Protein AF-A0A7S1Z3L7-F1 (afdb_monomer_lite)

pLDDT: mean 81.69, std 12.89, range [47.56, 96.12]

Secondary structure (DSSP, 8-state):
---------HHHHHHHHHHHHHHHTSSSEE-EEEEEEEETTEE-HHHHHHHHHHHHHS-GGG---EEEEEEEE-HHHHHHHHH-HHHHHHHHHHHTTT-SS----EEEEE--GGGTT-SS--PPPPHHHHHHHHHSPPEE---

Structure (mmCIF, N/CA/C/O backbone):
data_AF-A0A7S1Z3L7-F1
#
_entry.id   AF-A0A7S1Z3L7-F1
#
loop_
_atom_site.group_PDB
_atom_site.id
_atom_site.type_symbol
_atom_site.label_atom_id
_atom_site.label_alt_id
_atom_site.label_comp_id
_atom_site.label_asym_id
_atom_site.label_entity_id
_atom_site.label_seq_id
_atom_site.pdbx_PDB_ins_code
_atom_site.Cartn_x
_atom_site.Cartn_y
_atom_site.Cartn_z
_atom_site.occupancy
_atom_site.B_iso_or_equiv
_atom_site.auth_seq_id
_atom_site.auth_comp_id
_atom_site.auth_asym_id
_atom_site.auth_atom_id
_atom_site.pdbx_PDB_model_num
ATOM 1 N N . TYR A 1 1 ? -8.041 -14.161 8.766 1.00 51.50 1 TYR A N 1
ATOM 2 C CA . TYR A 1 1 ? -7.923 -13.352 7.542 1.00 51.50 1 TYR A CA 1
ATOM 3 C C . TYR A 1 1 ? -9.320 -13.195 6.973 1.00 51.50 1 TYR A C 1
ATOM 5 O O . TYR A 1 1 ? -10.052 -14.178 6.985 1.00 51.50 1 TYR A O 1
ATOM 13 N N . VAL A 1 2 ? -9.717 -11.980 6.604 1.00 59.88 2 VAL A N 1
ATOM 14 C CA . VAL A 1 2 ? -11.000 -11.707 5.941 1.00 59.88 2 VAL A CA 1
ATOM 15 C C . VAL A 1 2 ? -10.638 -11.191 4.555 1.00 59.88 2 VAL A C 1
ATOM 17 O O . VAL A 1 2 ? -10.022 -10.133 4.464 1.00 59.88 2 VAL A O 1
ATOM 20 N N . ASP A 1 3 ? -10.940 -11.974 3.522 1.00 55.88 3 ASP A N 1
ATOM 21 C CA . ASP A 1 3 ? -10.751 -11.580 2.125 1.00 55.88 3 ASP A CA 1
ATOM 22 C C . ASP A 1 3 ? -12.002 -10.843 1.634 1.00 55.88 3 ASP A C 1
ATOM 24 O O . ASP A 1 3 ? -13.124 -11.283 1.902 1.00 55.88 3 ASP A O 1
ATOM 28 N N . THR A 1 4 ? -11.827 -9.712 0.954 1.00 55.34 4 THR A N 1
ATOM 29 C CA . THR A 1 4 ? -12.940 -8.886 0.470 1.00 55.34 4 THR A CA 1
ATOM 30 C C . THR A 1 4 ? -12.893 -8.807 -1.055 1.00 55.34 4 THR A C 1
ATOM 32 O O . THR A 1 4 ? -11.862 -8.386 -1.583 1.00 55.34 4 THR A O 1
ATOM 35 N N . PRO A 1 5 ? -13.977 -9.167 -1.772 1.00 54.22 5 PRO A N 1
ATOM 36 C CA . PRO A 1 5 ? -13.993 -9.185 -3.234 1.00 54.22 5 PRO A CA 1
ATOM 37 C C . PRO A 1 5 ? -13.659 -7.819 -3.856 1.00 54.22 5 PRO A C 1
ATOM 39 O O . PRO A 1 5 ? -13.884 -6.775 -3.241 1.00 54.22 5 PRO A O 1
ATOM 42 N N . GLY A 1 6 ? -13.152 -7.842 -5.097 1.00 51.56 6 GLY A N 1
ATOM 43 C CA . GLY A 1 6 ? -12.796 -6.650 -5.877 1.00 51.56 6 GLY A CA 1
ATOM 44 C C . GLY A 1 6 ? -13.919 -5.605 -5.941 1.00 51.56 6 GLY A C 1
ATOM 45 O O . GLY A 1 6 ? -15.099 -5.937 -6.059 1.00 51.56 6 GLY A O 1
ATOM 46 N N . MET A 1 7 ? -13.539 -4.330 -5.818 1.00 61.34 7 MET A N 1
ATOM 47 C CA . MET A 1 7 ? -14.404 -3.251 -5.323 1.00 61.34 7 MET A CA 1
ATOM 48 C C . MET A 1 7 ? -14.907 -2.281 -6.410 1.00 61.34 7 MET A C 1
ATOM 50 O O . MET A 1 7 ? -14.885 -1.065 -6.212 1.00 61.34 7 MET A O 1
ATOM 54 N N . ASP A 1 8 ? -15.403 -2.803 -7.535 1.00 55.53 8 ASP A N 1
ATOM 55 C CA . ASP A 1 8 ? -15.938 -1.976 -8.635 1.00 55.53 8 ASP A CA 1
ATOM 56 C C . ASP A 1 8 ? -17.398 -1.501 -8.417 1.00 55.53 8 ASP A C 1
ATOM 58 O O . ASP A 1 8 ? -17.870 -0.616 -9.130 1.00 55.53 8 ASP A O 1
ATOM 62 N N . ASP A 1 9 ? -18.128 -2.030 -7.419 1.00 55.78 9 ASP A N 1
ATOM 63 C CA . ASP A 1 9 ? -19.546 -1.697 -7.165 1.00 55.78 9 ASP A CA 1
ATOM 64 C C . ASP A 1 9 ? -19.766 -0.960 -5.814 1.00 55.78 9 ASP A C 1
ATOM 66 O O . ASP A 1 9 ? -19.524 -1.542 -4.748 1.00 55.78 9 ASP A O 1
ATOM 70 N N . PRO A 1 10 ? -20.304 0.283 -5.808 1.00 54.44 10 PRO A N 1
ATOM 71 C CA . PRO A 1 10 ? -20.647 1.070 -4.610 1.00 54.44 10 PRO A CA 1
ATOM 72 C C . PRO A 1 10 ? -21.547 0.380 -3.569 1.00 54.44 10 PRO A C 1
ATOM 74 O O . PRO A 1 10 ? -21.606 0.817 -2.421 1.00 54.44 10 PRO A O 1
ATOM 77 N N . LYS A 1 11 ? -22.278 -0.682 -3.924 1.00 57.50 11 LYS A N 1
ATOM 78 C CA . LYS A 1 11 ? -23.074 -1.456 -2.951 1.00 57.50 11 LYS A CA 1
ATOM 79 C C . LYS A 1 11 ? -22.245 -2.490 -2.192 1.00 57.50 11 LYS A C 1
ATOM 81 O O . LYS A 1 11 ? -22.549 -2.784 -1.036 1.00 57.50 11 LYS A O 1
ATOM 86 N N . ILE A 1 12 ? -21.190 -3.013 -2.815 1.00 58.69 12 ILE A N 1
ATOM 87 C CA . ILE A 1 12 ? -20.221 -3.913 -2.173 1.00 58.69 12 ILE A CA 1
ATOM 88 C C . ILE A 1 12 ? -19.412 -3.128 -1.128 1.00 58.69 12 ILE A C 1
ATOM 90 O O . ILE A 1 12 ? -19.115 -3.651 -0.056 1.00 58.69 12 ILE A O 1
ATOM 94 N N . TRP A 1 13 ? -19.187 -1.836 -1.383 1.00 62.34 13 TRP A N 1
ATOM 95 C CA . TRP A 1 13 ? -18.498 -0.886 -0.506 1.00 62.34 13 TRP A CA 1
ATOM 96 C C . TRP A 1 13 ? -19.087 -0.753 0.897 1.00 62.34 13 TRP A C 1
ATOM 98 O O . TRP A 1 13 ? -18.379 -0.949 1.883 1.00 62.34 13 TRP A O 1
ATOM 108 N N . GLN A 1 14 ? -20.380 -0.435 1.006 1.00 62.69 14 GLN A N 1
ATOM 109 C CA . GLN A 1 14 ? -21.032 -0.267 2.311 1.00 62.69 14 GLN A CA 1
ATOM 110 C C . GLN A 1 14 ? -20.951 -1.565 3.125 1.00 62.69 14 GLN A C 1
ATOM 112 O O . GLN A 1 14 ? -20.707 -1.546 4.327 1.00 62.69 14 GLN A O 1
ATOM 117 N N . LYS A 1 15 ? -21.089 -2.706 2.441 1.00 65.25 15 LYS A N 1
ATOM 118 C CA . LYS A 1 15 ? -21.049 -4.026 3.060 1.00 65.25 15 LYS A CA 1
ATOM 119 C C . LYS A 1 15 ? -19.641 -4.404 3.527 1.00 65.25 15 LYS A C 1
ATOM 121 O O . LYS A 1 15 ? -19.504 -4.890 4.643 1.00 65.25 15 LYS A O 1
ATOM 126 N N . ALA A 1 16 ? -18.607 -4.133 2.728 1.00 62.97 16 ALA A N 1
ATOM 127 C CA . ALA A 1 16 ? -17.214 -4.339 3.122 1.00 62.97 16 ALA A CA 1
ATOM 128 C C . ALA A 1 16 ? -16.831 -3.435 4.304 1.00 62.97 16 ALA A C 1
ATOM 130 O O . ALA A 1 16 ? -16.234 -3.905 5.267 1.00 62.97 16 ALA A O 1
ATOM 131 N N . ALA A 1 17 ? -17.244 -2.166 4.286 1.00 65.12 17 ALA A N 1
ATOM 132 C CA . ALA A 1 17 ? -17.057 -1.242 5.401 1.00 65.12 17 ALA A CA 1
ATOM 133 C C . ALA A 1 17 ? -17.766 -1.716 6.681 1.00 65.12 17 ALA A C 1
ATOM 135 O O . ALA A 1 17 ? -17.179 -1.676 7.761 1.00 65.12 17 ALA A O 1
ATOM 136 N N . ASP A 1 18 ? -18.998 -2.216 6.567 1.00 69.06 18 ASP A N 1
ATOM 137 C CA . ASP A 1 18 ? -19.748 -2.770 7.695 1.00 69.06 18 ASP A CA 1
ATOM 138 C C . ASP A 1 18 ? -19.115 -4.063 8.227 1.00 69.06 18 ASP A C 1
ATOM 140 O O . ASP A 1 18 ? -19.094 -4.282 9.438 1.00 69.06 18 ASP A O 1
ATOM 144 N N . GLU A 1 19 ? -18.600 -4.929 7.354 1.00 69.94 19 GLU A N 1
ATOM 145 C CA . GLU A 1 19 ? -17.918 -6.168 7.741 1.00 69.94 19 GLU A CA 1
ATOM 146 C C . GLU A 1 19 ? -16.557 -5.895 8.385 1.00 69.94 19 GLU A C 1
ATOM 148 O O . GLU A 1 19 ? -16.275 -6.452 9.446 1.00 69.94 19 GLU A O 1
ATOM 153 N N . ILE A 1 20 ? -15.769 -4.967 7.836 1.00 69.19 20 ILE A N 1
ATOM 154 C CA . ILE A 1 20 ? -14.532 -4.472 8.452 1.00 69.19 20 ILE A CA 1
ATOM 155 C C . ILE A 1 20 ? -14.855 -3.819 9.800 1.00 69.19 20 ILE A C 1
ATOM 157 O O . ILE A 1 20 ? -14.225 -4.130 10.807 1.00 69.19 20 ILE A O 1
ATOM 161 N N . GLY A 1 21 ? -15.887 -2.976 9.865 1.00 68.56 21 GLY A N 1
ATOM 162 C CA . GLY A 1 21 ? -16.343 -2.344 11.099 1.00 68.56 21 GLY A CA 1
ATOM 163 C C . GLY A 1 21 ? -16.806 -3.353 12.151 1.00 68.56 21 GLY A C 1
ATOM 164 O O . GLY A 1 21 ? -16.526 -3.168 13.331 1.00 68.56 21 GLY A O 1
ATOM 165 N N . LYS A 1 22 ? -17.479 -4.440 11.758 1.00 70.56 22 LYS A N 1
ATOM 166 C CA . LYS A 1 22 ? -17.850 -5.544 12.662 1.00 70.56 22 LYS A CA 1
ATOM 167 C C . LYS A 1 22 ? -16.626 -6.326 13.131 1.00 70.56 22 LYS A C 1
ATOM 169 O O . LYS A 1 22 ? -16.524 -6.591 14.323 1.00 70.56 22 LYS A O 1
ATOM 174 N N . ALA A 1 23 ? -15.699 -6.646 12.230 1.00 66.69 23 ALA A N 1
ATOM 175 C CA . ALA A 1 23 ? -14.461 -7.349 12.560 1.00 66.69 23 ALA A CA 1
ATOM 176 C C . ALA A 1 23 ? -13.565 -6.529 13.505 1.00 66.69 23 ALA A C 1
ATOM 178 O O . ALA A 1 23 ? -12.942 -7.083 14.404 1.00 66.69 23 ALA A O 1
ATOM 179 N N . LEU A 1 24 ? -13.548 -5.203 13.354 1.00 66.00 24 LEU A N 1
ATOM 180 C CA . LEU A 1 24 ? -12.800 -4.293 14.228 1.00 66.00 24 LEU A CA 1
ATOM 181 C C . LEU A 1 24 ? -13.508 -3.982 15.559 1.00 66.00 24 LEU A C 1
ATOM 183 O O . LEU A 1 24 ? -12.863 -3.465 16.465 1.00 66.00 24 LEU A O 1
ATOM 187 N N . LYS A 1 25 ? -14.810 -4.281 15.683 1.00 63.78 25 LYS A N 1
ATOM 188 C CA . LYS A 1 25 ? -15.601 -4.197 16.932 1.00 63.78 25 LYS A CA 1
ATOM 189 C C . LYS A 1 25 ? -15.596 -5.495 17.746 1.00 63.78 25 LYS A C 1
ATOM 191 O O . LYS A 1 25 ? -16.191 -5.554 18.820 1.00 63.78 25 LYS A O 1
ATOM 196 N N . SER A 1 26 ? -15.039 -6.576 17.202 1.00 62.03 26 SER A N 1
ATOM 197 C CA . SER A 1 26 ? -14.765 -7.771 17.991 1.00 62.03 26 SER A CA 1
ATOM 198 C C . SER A 1 26 ? -13.411 -7.620 18.670 1.00 62.03 26 SER A C 1
ATOM 200 O O . SER A 1 26 ? -12.419 -7.313 18.015 1.00 62.03 26 SER A O 1
ATOM 202 N N . SER A 1 27 ? -13.350 -7.888 19.977 1.00 63.00 27 SER A N 1
ATOM 203 C CA . SER A 1 27 ? -12.090 -7.901 20.722 1.00 63.00 27 SER A CA 1
ATOM 204 C C . SER A 1 27 ? -11.092 -8.863 20.070 1.00 63.00 27 SER A C 1
ATOM 206 O O . SER A 1 27 ? -11.359 -10.064 19.990 1.00 63.00 27 SER A O 1
ATOM 208 N N . GLY A 1 28 ? -9.944 -8.358 19.622 1.00 69.50 28 GLY A N 1
ATOM 209 C CA . GLY A 1 28 ? -8.935 -9.159 18.936 1.00 69.50 28 GLY A CA 1
ATOM 210 C C . GLY A 1 28 ? -7.760 -8.325 18.439 1.00 69.50 28 GLY A C 1
ATOM 211 O O . GLY A 1 28 ? -7.780 -7.099 18.526 1.00 69.50 28 GLY A O 1
ATOM 212 N N . ARG A 1 29 ? -6.721 -9.009 17.950 1.00 75.94 29 ARG A N 1
ATOM 213 C CA . ARG A 1 29 ? -5.572 -8.391 17.277 1.00 75.94 29 ARG A CA 1
ATOM 214 C C . ARG A 1 29 ? -5.739 -8.557 15.775 1.00 75.94 29 ARG A C 1
ATOM 216 O O . ARG A 1 29 ? -5.738 -9.690 15.296 1.00 75.94 29 ARG A O 1
ATOM 223 N N . TYR A 1 30 ? -5.857 -7.446 15.056 1.00 81.50 30 TYR A N 1
ATOM 224 C CA . TYR A 1 30 ? -6.006 -7.443 13.601 1.00 81.50 30 TYR A CA 1
ATOM 225 C C . TYR A 1 30 ? -4.946 -6.553 12.953 1.00 81.50 30 TYR A C 1
ATOM 227 O O . TYR A 1 30 ? -4.640 -5.475 13.462 1.00 81.50 30 TYR A O 1
ATOM 235 N N . LEU A 1 31 ? -4.410 -7.007 11.819 1.00 86.62 31 LEU A N 1
ATOM 236 C CA . LEU A 1 31 ? -3.592 -6.194 10.921 1.00 86.62 31 LEU A CA 1
ATOM 237 C C . LEU A 1 31 ? -4.476 -5.722 9.770 1.00 86.62 31 LEU A C 1
ATOM 239 O O . LEU A 1 31 ? -5.094 -6.543 9.091 1.00 86.62 31 LEU A O 1
ATOM 243 N N . LEU A 1 32 ? -4.533 -4.409 9.559 1.00 87.25 32 LEU A N 1
ATOM 244 C CA . LEU A 1 32 ? -5.168 -3.825 8.386 1.00 87.25 32 LEU A CA 1
ATOM 245 C C . LEU A 1 32 ? -4.099 -3.617 7.311 1.00 87.25 32 LEU A C 1
ATOM 247 O O . LEU A 1 32 ? -3.129 -2.890 7.525 1.00 87.25 32 LEU A O 1
ATOM 251 N N . LEU A 1 33 ? -4.265 -4.277 6.169 1.00 91.56 33 LEU A N 1
ATOM 252 C CA . LEU A 1 33 ? -3.333 -4.222 5.047 1.00 91.56 33 LEU A CA 1
ATOM 253 C C . LEU A 1 33 ? -4.087 -3.813 3.786 1.00 91.56 33 LEU A C 1
ATOM 255 O O . LEU A 1 33 ? -5.111 -4.408 3.460 1.00 91.56 33 LEU A O 1
ATOM 259 N N . PHE A 1 34 ? -3.558 -2.829 3.067 1.00 91.44 34 PHE A N 1
ATOM 260 C CA . PHE A 1 34 ? -4.036 -2.466 1.737 1.00 91.44 34 PHE A CA 1
ATOM 261 C C . PHE A 1 34 ? -3.056 -2.973 0.694 1.00 91.44 34 PHE A C 1
ATOM 263 O O . PHE A 1 34 ? -1.869 -2.663 0.760 1.00 91.44 34 PHE A O 1
ATOM 270 N N . VAL A 1 35 ? -3.547 -3.732 -0.277 1.00 92.50 35 VAL A N 1
ATOM 271 C CA . VAL A 1 35 ? -2.751 -4.153 -1.429 1.00 92.50 35 VAL A CA 1
ATOM 272 C C . VAL A 1 35 ? -3.038 -3.191 -2.570 1.00 92.50 35 VAL A C 1
ATOM 274 O O . VAL A 1 35 ? -4.197 -2.968 -2.907 1.00 92.50 35 VAL A O 1
ATOM 277 N N . VAL A 1 36 ? -1.990 -2.606 -3.141 1.00 93.50 36 VAL A N 1
ATOM 278 C CA . VAL A 1 36 ? -2.085 -1.641 -4.240 1.00 93.50 36 VAL A CA 1
ATOM 279 C C . VAL A 1 36 ? -1.154 -2.039 -5.376 1.00 93.50 36 VAL A C 1
ATOM 281 O O . VAL A 1 36 ? -0.170 -2.750 -5.170 1.00 93.50 36 VAL A O 1
ATOM 284 N N . THR A 1 37 ? -1.441 -1.556 -6.577 1.00 91.62 37 THR A N 1
ATOM 285 C CA . THR A 1 37 ? -0.608 -1.761 -7.768 1.00 91.62 37 THR A CA 1
ATOM 286 C C . THR A 1 37 ? -0.267 -0.427 -8.431 1.00 91.62 37 THR A C 1
ATOM 288 O O . THR A 1 37 ? -0.945 0.583 -8.225 1.00 91.62 37 THR A O 1
ATOM 291 N N . GLU A 1 38 ? 0.813 -0.398 -9.216 1.00 89.25 38 GLU A N 1
ATOM 292 C CA . GLU A 1 38 ? 1.180 0.773 -10.019 1.00 89.25 38 GLU A CA 1
ATOM 293 C C . GLU A 1 38 ? 0.729 0.631 -11.482 1.00 89.25 38 GLU A C 1
ATOM 295 O O . GLU A 1 38 ? 0.833 -0.432 -12.090 1.00 89.25 38 GLU A O 1
ATOM 300 N N . GLU A 1 39 ? 0.315 1.748 -12.078 1.00 82.75 39 GLU A N 1
ATOM 301 C CA . GLU A 1 39 ? 0.172 1.947 -13.519 1.00 82.75 39 GLU A CA 1
ATOM 302 C C . GLU A 1 39 ? 1.025 3.134 -13.946 1.00 82.75 39 GLU A C 1
ATOM 304 O O . GLU A 1 39 ? 0.901 4.236 -13.411 1.00 82.75 39 GLU A O 1
ATOM 309 N N . SER A 1 40 ? 1.910 2.924 -14.923 1.00 81.19 40 SER A N 1
ATOM 310 C CA . SER A 1 40 ? 2.802 3.981 -15.421 1.00 81.19 40 SER A CA 1
ATOM 311 C C . SER A 1 40 ? 3.578 4.703 -14.299 1.00 81.19 40 SER A C 1
ATOM 313 O O . SER A 1 40 ? 3.682 5.930 -14.296 1.00 81.19 40 SER A O 1
ATOM 315 N N . ASN A 1 41 ? 4.132 3.938 -13.344 1.00 79.00 41 ASN A N 1
ATOM 316 C CA . ASN A 1 41 ? 4.897 4.422 -12.177 1.00 79.00 41 ASN A CA 1
ATOM 317 C C . ASN A 1 41 ? 4.099 5.274 -11.172 1.00 79.00 41 ASN A C 1
ATOM 319 O O . ASN A 1 41 ? 4.685 6.058 -10.419 1.00 79.00 41 ASN A O 1
ATOM 323 N N . ARG A 1 42 ? 2.768 5.168 -11.180 1.00 83.38 42 ARG A N 1
ATOM 324 C CA . ARG A 1 42 ? 1.891 5.793 -10.189 1.00 83.38 42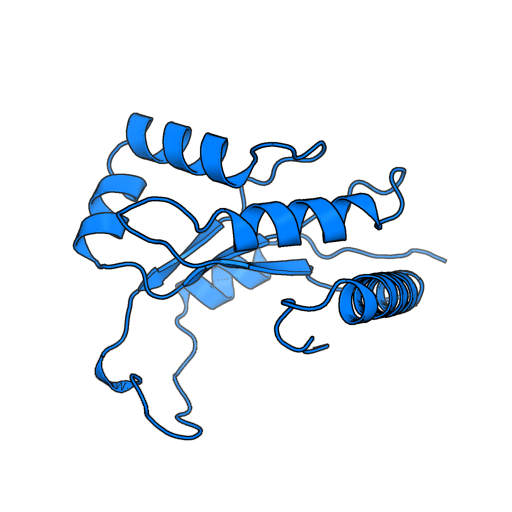 ARG A CA 1
ATOM 325 C C . ARG A 1 42 ? 0.974 4.743 -9.604 1.00 83.38 42 ARG A C 1
ATOM 327 O O . ARG A 1 42 ? 0.475 3.896 -10.334 1.00 83.38 42 ARG A O 1
ATOM 334 N N . VAL A 1 43 ? 0.715 4.825 -8.306 1.00 88.38 43 VAL A N 1
ATOM 335 C CA . VAL A 1 43 ? -0.293 3.974 -7.668 1.00 88.38 43 VAL A CA 1
ATOM 336 C C . VAL A 1 43 ? -1.640 4.229 -8.336 1.00 88.38 43 VAL A C 1
ATOM 338 O O . VAL A 1 43 ? -1.989 5.385 -8.604 1.00 88.38 43 VAL A O 1
ATOM 341 N N . ARG A 1 44 ? -2.383 3.160 -8.632 1.00 89.94 44 ARG A N 1
ATOM 342 C CA . ARG A 1 44 ? -3.692 3.278 -9.277 1.00 89.94 44 ARG A CA 1
ATOM 343 C C . ARG A 1 44 ? -4.605 4.196 -8.453 1.00 89.94 44 ARG A C 1
ATOM 345 O O . ARG A 1 44 ? -4.767 3.976 -7.250 1.00 89.94 44 ARG A O 1
ATOM 352 N N . PRO A 1 45 ? -5.257 5.200 -9.068 1.00 87.62 45 PRO A N 1
ATOM 353 C CA . PRO A 1 45 ? -6.179 6.080 -8.350 1.00 87.62 45 PRO A CA 1
ATOM 354 C C . PRO A 1 45 ? -7.330 5.328 -7.673 1.00 87.62 45 PRO A C 1
ATOM 356 O O . PRO A 1 45 ? -7.770 5.732 -6.598 1.00 87.62 45 PRO A O 1
ATOM 359 N N . ALA A 1 46 ? -7.784 4.225 -8.278 1.00 86.00 46 ALA A N 1
ATOM 360 C CA . ALA A 1 46 ? -8.808 3.352 -7.711 1.00 86.00 46 ALA A CA 1
ATOM 361 C C . ALA A 1 46 ? -8.364 2.741 -6.372 1.00 86.00 46 ALA A C 1
ATOM 363 O O . ALA A 1 46 ? -9.132 2.769 -5.413 1.00 86.00 46 ALA A O 1
ATOM 364 N N . ASP A 1 47 ? -7.112 2.291 -6.262 1.00 88.88 47 ASP A N 1
ATOM 365 C CA . ASP A 1 47 ? -6.560 1.726 -5.026 1.00 88.88 47 ASP A CA 1
ATOM 366 C C . ASP A 1 47 ? -6.476 2.794 -3.915 1.00 88.88 47 ASP A C 1
ATOM 368 O O . ASP A 1 47 ? -6.822 2.543 -2.758 1.00 88.88 47 ASP A O 1
ATOM 372 N N . ILE A 1 48 ? -6.090 4.029 -4.267 1.00 89.94 48 ILE A N 1
ATOM 373 C CA . ILE A 1 48 ? -6.045 5.164 -3.326 1.00 89.94 48 ILE A CA 1
ATOM 374 C C . ILE A 1 48 ? -7.451 5.528 -2.841 1.00 89.94 48 ILE A C 1
ATOM 376 O O . ILE A 1 48 ? -7.664 5.701 -1.637 1.00 89.94 48 ILE A O 1
ATOM 380 N N . ALA A 1 49 ? -8.407 5.648 -3.767 1.00 87.75 49 ALA A N 1
ATOM 381 C CA . ALA A 1 49 ? -9.802 5.932 -3.444 1.00 87.75 49 ALA A CA 1
ATOM 382 C C . ALA A 1 49 ? -10.366 4.849 -2.523 1.00 87.75 49 ALA A C 1
ATOM 384 O O . ALA A 1 49 ? -10.969 5.163 -1.499 1.00 87.75 49 ALA A O 1
ATOM 385 N N . THR A 1 50 ? -10.069 3.591 -2.842 1.00 85.69 50 THR A N 1
ATOM 386 C CA . THR A 1 50 ? -10.485 2.424 -2.075 1.00 85.69 50 THR A CA 1
ATOM 387 C C . THR A 1 50 ? -9.998 2.509 -0.631 1.00 85.69 50 THR A C 1
ATOM 389 O O . THR A 1 50 ? -10.785 2.483 0.316 1.00 85.69 50 THR A O 1
ATOM 392 N N . LYS A 1 51 ? -8.693 2.710 -0.447 1.00 89.69 51 LYS A N 1
ATOM 393 C CA . LYS A 1 51 ? -8.079 2.872 0.872 1.00 89.69 51 LYS A CA 1
ATOM 394 C C . LYS A 1 51 ? -8.695 4.038 1.654 1.00 89.69 51 LYS A C 1
ATOM 396 O O . LYS A 1 51 ? -9.046 3.873 2.819 1.00 89.69 51 LYS A O 1
ATOM 401 N N . ASN A 1 52 ? -8.864 5.206 1.031 1.00 87.81 52 ASN A N 1
ATOM 402 C CA . ASN A 1 52 ? -9.442 6.378 1.699 1.00 87.81 52 ASN A CA 1
ATOM 403 C C . ASN A 1 52 ? -10.904 6.156 2.113 1.00 87.81 52 ASN A C 1
ATOM 405 O O . ASN A 1 52 ? -11.304 6.599 3.188 1.00 87.81 52 ASN A O 1
ATOM 409 N N . LEU A 1 53 ? -11.689 5.452 1.294 1.00 82.88 53 LEU A N 1
ATOM 410 C CA . LEU A 1 53 ? -13.068 5.089 1.618 1.00 82.88 53 LEU A CA 1
ATOM 411 C C . LEU A 1 53 ? -13.130 4.133 2.811 1.00 82.88 53 LEU A C 1
ATOM 413 O O . LEU A 1 53 ? -13.887 4.392 3.745 1.00 82.88 53 LEU A O 1
ATOM 417 N N . VAL A 1 54 ? -12.303 3.078 2.819 1.00 81.56 54 VAL A N 1
ATOM 418 C CA . VAL A 1 54 ? -12.225 2.146 3.956 1.00 81.56 54 VAL A CA 1
ATOM 419 C C . VAL A 1 54 ? -11.849 2.901 5.224 1.00 81.56 54 VAL A C 1
ATOM 421 O O . VAL A 1 54 ? -12.586 2.836 6.201 1.00 81.56 54 VAL A O 1
ATOM 424 N N . LEU A 1 55 ? -10.757 3.672 5.200 1.00 85.00 55 LEU A N 1
ATOM 425 C CA . LEU A 1 55 ? -10.305 4.455 6.354 1.00 85.00 55 LEU A CA 1
ATOM 426 C C . LEU A 1 55 ? -11.362 5.467 6.824 1.00 85.00 55 LEU A C 1
ATOM 428 O O . LEU A 1 55 ? -11.508 5.682 8.024 1.00 85.00 55 LEU A O 1
ATOM 432 N N . GLY A 1 56 ? -12.129 6.055 5.901 1.00 82.44 56 GLY A N 1
ATOM 433 C CA . GLY A 1 56 ? -13.219 6.980 6.214 1.00 82.44 56 GLY A CA 1
ATOM 434 C C . GLY A 1 56 ? -14.431 6.327 6.887 1.00 82.44 56 GLY A C 1
ATOM 435 O O . GLY A 1 56 ? -15.163 7.015 7.599 1.00 82.44 56 GLY A O 1
ATOM 436 N N . ALA A 1 57 ? -14.632 5.023 6.688 1.00 78.62 57 ALA A N 1
ATOM 437 C CA . ALA A 1 57 ? -15.682 4.249 7.345 1.00 78.62 57 ALA A CA 1
ATOM 438 C C . ALA A 1 57 ? -15.267 3.704 8.723 1.00 78.62 57 ALA A C 1
ATOM 440 O O . ALA A 1 57 ? -16.121 3.257 9.494 1.00 78.62 57 ALA A O 1
ATOM 441 N N . LEU A 1 58 ? -13.971 3.740 9.050 1.00 78.25 58 LEU A N 1
ATOM 442 C CA . LEU A 1 58 ? -13.474 3.324 10.358 1.00 78.25 58 LEU A CA 1
ATOM 443 C C . LEU A 1 58 ? -13.821 4.355 11.447 1.00 78.25 58 LEU A C 1
ATOM 445 O O . LEU A 1 58 ? -13.925 5.551 11.159 1.00 78.25 58 LEU A O 1
ATOM 449 N N . PRO A 1 59 ? -13.962 3.926 12.718 1.00 74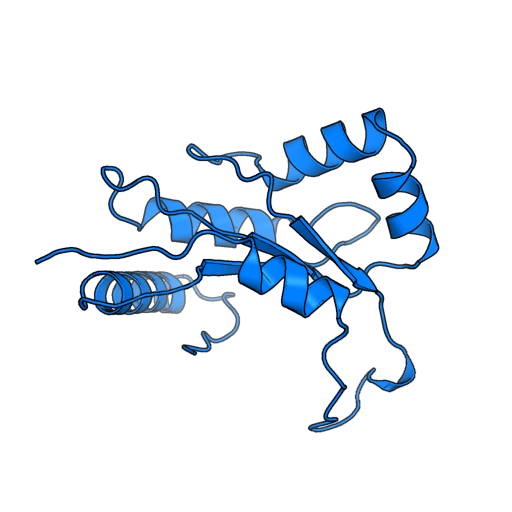.88 59 PRO A N 1
ATOM 450 C CA . PRO A 1 59 ? -14.154 4.844 13.839 1.00 74.88 59 PRO A CA 1
ATOM 451 C C . PRO A 1 59 ? -13.019 5.876 13.912 1.00 74.88 59 PRO A C 1
ATOM 453 O O . PRO A 1 5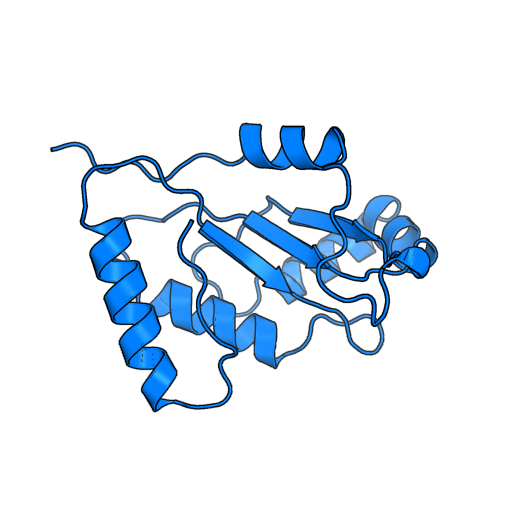9 ? -11.853 5.521 14.116 1.00 74.88 59 PRO A O 1
ATOM 456 N N . LYS A 1 60 ? -13.356 7.161 13.747 1.00 71.06 60 LYS A N 1
ATOM 457 C CA . LYS A 1 60 ? -12.373 8.254 13.635 1.00 71.06 60 LYS A CA 1
ATOM 458 C C . LYS A 1 60 ? -11.565 8.457 14.912 1.00 71.06 60 LYS A C 1
ATOM 460 O O . LYS A 1 60 ? -10.441 8.944 14.860 1.00 71.06 60 LYS A O 1
ATOM 465 N N . GLU A 1 61 ? -12.114 8.060 16.053 1.00 67.44 61 GLU A N 1
ATOM 466 C CA . GLU A 1 61 ? -11.511 8.245 17.372 1.00 67.44 61 GLU A CA 1
ATOM 467 C C . GLU A 1 61 ? -10.337 7.285 17.623 1.00 67.44 61 GLU A C 1
ATOM 469 O O . GLU A 1 61 ? -9.610 7.452 18.598 1.00 67.44 61 GLU A O 1
ATOM 474 N N . ARG A 1 62 ? -10.155 6.261 16.774 1.00 67.19 62 ARG A N 1
ATOM 475 C CA . ARG A 1 62 ? -9.292 5.108 17.078 1.00 67.19 62 ARG A CA 1
ATOM 476 C C . ARG A 1 62 ? -7.960 5.056 16.331 1.00 67.19 62 ARG A C 1
ATOM 478 O O . ARG A 1 62 ? -7.205 4.126 16.593 1.00 67.19 62 ARG A O 1
ATOM 485 N N . ASN A 1 63 ? -7.679 6.017 15.441 1.00 75.00 63 ASN A N 1
ATOM 486 C CA . ASN A 1 63 ? -6.453 6.123 14.626 1.00 75.00 63 ASN A CA 1
ATOM 487 C C . ASN A 1 63 ? -5.810 4.755 14.309 1.00 75.00 63 ASN A C 1
ATOM 489 O O . ASN A 1 63 ? -4.735 4.418 14.806 1.00 75.00 63 ASN A O 1
ATOM 493 N N . ILE A 1 64 ? -6.547 3.927 13.568 1.00 83.25 64 ILE A N 1
ATOM 494 C CA . ILE A 1 64 ? -6.235 2.507 13.394 1.00 83.25 64 ILE A CA 1
ATOM 495 C C . ILE A 1 64 ? -4.973 2.363 12.526 1.00 83.25 64 ILE A C 1
ATOM 497 O O . ILE A 1 64 ? -4.977 2.858 11.397 1.00 83.25 64 ILE A O 1
ATOM 501 N N . PRO A 1 65 ? -3.901 1.701 13.009 1.00 88.69 65 PRO A N 1
ATOM 502 C CA . PRO A 1 65 ? -2.698 1.492 12.214 1.00 88.69 65 PRO A CA 1
ATOM 503 C C . PRO A 1 65 ? -2.966 0.550 11.038 1.00 88.69 65 PRO A C 1
ATOM 505 O O . PRO A 1 65 ? -3.749 -0.395 11.142 1.00 88.69 65 PRO A O 1
ATOM 508 N N . TYR A 1 66 ? -2.285 0.797 9.921 1.00 91.06 66 TYR A N 1
ATOM 509 C CA . TYR A 1 66 ? -2.381 -0.029 8.723 1.00 91.06 66 TYR A CA 1
ATOM 510 C C . TYR A 1 66 ? -1.076 -0.025 7.931 1.00 91.06 66 TYR A C 1
ATOM 512 O O . TYR A 1 66 ? -0.285 0.921 8.002 1.00 91.06 66 TYR A O 1
ATOM 520 N N . GLY A 1 67 ? -0.874 -1.092 7.164 1.00 94.38 67 GLY A N 1
ATOM 521 C CA . GLY A 1 67 ? 0.228 -1.238 6.222 1.00 94.38 67 GLY A CA 1
ATOM 522 C C . GLY A 1 67 ? -0.250 -1.192 4.774 1.00 94.38 67 GLY A C 1
ATOM 523 O O . GLY A 1 67 ? -1.422 -1.438 4.480 1.00 94.38 67 GLY A O 1
ATOM 524 N N . ILE A 1 68 ? 0.669 -0.888 3.862 1.00 95.06 68 ILE A N 1
ATOM 525 C CA . ILE A 1 68 ? 0.433 -0.919 2.418 1.00 95.06 68 ILE A CA 1
ATOM 526 C C . ILE A 1 68 ? 1.424 -1.882 1.766 1.00 95.06 68 ILE A C 1
ATOM 528 O O . ILE A 1 68 ? 2.632 -1.772 1.961 1.00 95.06 68 ILE A O 1
ATOM 532 N N . ILE A 1 69 ? 0.909 -2.802 0.959 1.00 95.62 69 ILE A N 1
ATOM 533 C CA . ILE A 1 69 ? 1.686 -3.705 0.115 1.00 95.62 69 ILE A CA 1
ATOM 534 C C . ILE A 1 69 ? 1.592 -3.186 -1.315 1.00 95.62 69 ILE A C 1
ATOM 536 O O . ILE A 1 69 ? 0.515 -3.171 -1.909 1.00 95.62 69 ILE A O 1
ATOM 540 N N . VAL A 1 70 ? 2.722 -2.772 -1.875 1.00 95.06 70 VAL A N 1
ATOM 541 C CA . VAL A 1 70 ? 2.848 -2.369 -3.277 1.00 95.06 70 VAL A CA 1
ATOM 542 C C . VAL A 1 70 ? 3.203 -3.615 -4.073 1.00 95.06 70 VAL A C 1
ATOM 544 O O . VAL A 1 70 ? 4.355 -4.050 -4.082 1.00 95.06 70 VAL A O 1
ATOM 547 N N . ASN A 1 71 ? 2.192 -4.226 -4.677 1.00 92.88 71 ASN A N 1
ATOM 548 C CA . ASN A 1 71 ? 2.314 -5.496 -5.374 1.00 92.88 71 ASN A CA 1
ATOM 549 C C . ASN A 1 71 ? 2.741 -5.303 -6.836 1.00 92.88 71 ASN A C 1
ATOM 551 O O . ASN A 1 71 ? 2.461 -4.272 -7.454 1.00 92.88 71 ASN A O 1
ATOM 555 N N . LYS A 1 72 ? 3.368 -6.338 -7.405 1.00 90.69 72 LYS A N 1
ATOM 556 C CA . LYS A 1 72 ? 3.787 -6.417 -8.813 1.00 90.69 72 LYS A CA 1
ATOM 557 C C . LYS A 1 72 ? 4.719 -5.276 -9.247 1.00 90.69 72 LYS A C 1
ATOM 559 O O . LYS A 1 72 ? 4.733 -4.897 -10.419 1.00 90.69 72 LYS A O 1
ATOM 564 N N . ILE A 1 73 ? 5.512 -4.723 -8.326 1.00 92.62 73 ILE A N 1
ATOM 565 C CA . ILE A 1 73 ? 6.457 -3.657 -8.672 1.00 92.62 73 ILE A CA 1
ATOM 566 C C . ILE A 1 73 ? 7.633 -4.234 -9.465 1.00 92.62 73 ILE A C 1
ATOM 568 O O . ILE A 1 73 ? 8.155 -5.304 -9.155 1.00 92.62 73 ILE A O 1
ATOM 572 N N . THR A 1 74 ? 8.091 -3.530 -10.498 1.00 92.19 74 THR A N 1
ATOM 573 C CA . THR A 1 74 ? 9.309 -3.957 -11.200 1.00 92.19 74 THR A CA 1
ATOM 574 C C . THR A 1 74 ? 10.532 -3.723 -10.316 1.00 92.19 74 THR A C 1
ATOM 576 O O . THR A 1 74 ? 10.624 -2.699 -9.633 1.00 92.19 74 THR A O 1
ATOM 579 N N . LYS A 1 75 ? 11.526 -4.615 -10.389 1.00 92.19 75 LYS A N 1
ATOM 580 C CA . LYS A 1 75 ? 12.793 -4.468 -9.655 1.00 92.19 75 LYS A CA 1
ATOM 581 C C . LYS A 1 75 ? 13.437 -3.094 -9.864 1.00 92.19 75 LYS A C 1
ATOM 583 O O . LYS A 1 75 ? 13.818 -2.431 -8.907 1.00 92.19 75 LYS A O 1
ATOM 588 N N . LYS A 1 76 ? 13.473 -2.617 -11.115 1.00 92.81 76 LYS A N 1
ATOM 589 C CA . LYS A 1 76 ? 14.004 -1.289 -11.465 1.00 92.81 76 LYS A CA 1
ATOM 590 C C . LYS A 1 76 ? 13.256 -0.162 -10.748 1.00 92.81 76 LYS A C 1
ATOM 592 O O . LYS A 1 76 ? 13.889 0.763 -10.247 1.00 92.81 76 LYS A O 1
ATOM 597 N N . ARG A 1 77 ? 11.921 -0.217 -10.709 1.00 93.19 77 ARG A N 1
ATOM 598 C CA . ARG A 1 77 ? 11.107 0.811 -10.050 1.00 93.19 77 ARG A CA 1
ATOM 599 C C . ARG A 1 77 ? 11.283 0.773 -8.534 1.00 93.19 77 ARG A C 1
ATOM 601 O O . ARG A 1 77 ? 11.469 1.836 -7.951 1.00 93.19 77 ARG A O 1
ATOM 608 N N . LYS A 1 78 ? 11.323 -0.420 -7.930 1.00 94.00 78 LYS A N 1
ATOM 609 C CA . LYS A 1 78 ? 11.639 -0.600 -6.506 1.00 94.00 78 LYS A CA 1
ATOM 610 C C . LYS A 1 78 ? 12.972 0.059 -6.157 1.00 94.00 78 LYS A C 1
ATOM 612 O O . LYS A 1 78 ? 12.974 0.941 -5.312 1.00 94.00 78 LYS A O 1
ATOM 617 N N . THR A 1 79 ? 14.051 -0.270 -6.874 1.00 95.00 79 THR A N 1
ATOM 618 C CA . THR A 1 79 ? 15.381 0.338 -6.677 1.00 95.00 79 THR A CA 1
ATOM 619 C C . THR A 1 79 ? 15.332 1.866 -6.745 1.00 95.00 79 THR A C 1
ATOM 621 O O . THR A 1 79 ? 15.831 2.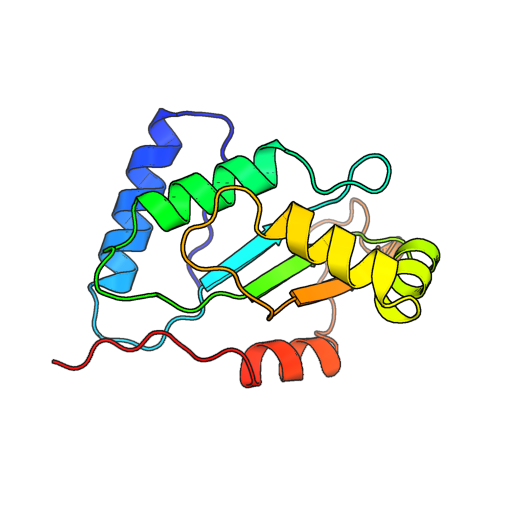529 -5.843 1.00 95.00 79 THR A O 1
ATOM 624 N N . ILE A 1 80 ? 14.676 2.436 -7.766 1.00 94.38 80 ILE A N 1
ATOM 625 C CA . ILE A 1 80 ? 14.536 3.897 -7.907 1.00 94.38 80 ILE A CA 1
ATOM 626 C C . ILE A 1 80 ? 13.854 4.513 -6.681 1.00 94.38 80 ILE A C 1
ATOM 628 O O . ILE A 1 80 ? 14.323 5.531 -6.185 1.00 94.38 80 ILE A O 1
ATOM 632 N N . ILE A 1 81 ? 12.760 3.919 -6.201 1.00 93.75 81 ILE A N 1
ATOM 633 C CA . ILE A 1 81 ? 12.015 4.450 -5.054 1.00 93.75 81 ILE A CA 1
ATOM 634 C C . ILE A 1 81 ? 12.823 4.286 -3.760 1.00 93.75 81 ILE A C 1
ATOM 636 O O . ILE A 1 81 ? 12.896 5.218 -2.967 1.00 93.75 81 ILE A O 1
ATOM 640 N N . THR A 1 82 ? 13.430 3.121 -3.524 1.00 93.06 82 THR A N 1
ATOM 641 C CA . THR A 1 82 ? 14.076 2.808 -2.239 1.00 93.06 82 THR A CA 1
ATOM 642 C C . THR A 1 82 ? 15.444 3.458 -2.066 1.00 93.06 82 THR A C 1
ATOM 644 O O . THR A 1 82 ? 15.848 3.712 -0.936 1.00 93.06 82 THR A O 1
ATOM 647 N N . GLU A 1 83 ? 16.162 3.732 -3.156 1.00 96.00 83 GLU A N 1
ATOM 648 C CA . GLU A 1 83 ? 17.505 4.330 -3.109 1.00 96.00 83 GLU A CA 1
ATOM 649 C C . GLU A 1 83 ? 17.498 5.855 -3.294 1.00 96.00 83 GLU A C 1
ATOM 651 O O . GLU A 1 83 ? 18.507 6.513 -3.036 1.00 96.00 83 GLU A O 1
ATOM 656 N N . ASN A 1 84 ? 16.369 6.445 -3.702 1.00 96.12 84 ASN A N 1
ATOM 657 C CA . ASN A 1 84 ? 16.221 7.888 -3.849 1.00 96.12 84 ASN A CA 1
ATOM 658 C C . ASN A 1 84 ? 15.168 8.432 -2.876 1.00 96.12 84 ASN A C 1
ATOM 660 O O . ASN A 1 84 ? 13.967 8.235 -3.049 1.00 96.12 84 ASN A O 1
ATOM 664 N N . ARG A 1 85 ? 15.631 9.197 -1.883 1.00 94.94 85 ARG A N 1
ATOM 665 C CA . ARG A 1 85 ? 14.776 9.815 -0.864 1.00 94.94 85 ARG A CA 1
ATOM 666 C C . ARG A 1 85 ? 13.677 10.704 -1.451 1.00 94.94 85 ARG A C 1
ATOM 668 O O . ARG A 1 85 ? 12.554 10.654 -0.972 1.00 94.94 85 ARG A O 1
ATOM 675 N N . GLU A 1 86 ? 13.979 11.490 -2.481 1.00 95.88 86 GLU A N 1
ATOM 676 C CA . GLU A 1 86 ? 12.989 12.374 -3.105 1.00 95.88 86 GLU A CA 1
ATOM 677 C C . GLU A 1 86 ? 11.880 11.565 -3.793 1.00 95.88 86 GLU A C 1
ATOM 679 O O . GLU A 1 86 ? 10.702 11.914 -3.718 1.00 95.88 86 GLU A O 1
ATOM 684 N N . GLU A 1 87 ? 12.243 10.453 -4.434 1.00 94.25 87 GLU A N 1
ATOM 685 C CA . GLU A 1 87 ? 11.273 9.551 -5.057 1.00 94.25 87 GLU A CA 1
ATOM 686 C C . GLU A 1 87 ? 10.442 8.802 -4.012 1.00 94.25 87 GLU A C 1
ATOM 688 O O . GLU A 1 87 ? 9.228 8.687 -4.189 1.00 94.25 87 GLU A O 1
ATOM 693 N N . MET A 1 88 ? 11.049 8.366 -2.903 1.00 93.88 88 MET A N 1
ATOM 694 C CA . MET A 1 88 ? 10.319 7.806 -1.762 1.00 93.88 88 MET A CA 1
ATOM 695 C C . MET A 1 88 ? 9.320 8.815 -1.185 1.00 93.88 88 MET A C 1
ATOM 697 O O . MET A 1 88 ? 8.154 8.477 -0.990 1.00 93.88 88 MET A O 1
ATOM 701 N N . ASP A 1 89 ? 9.736 10.062 -0.961 1.00 94.19 89 ASP A N 1
ATOM 702 C CA . ASP A 1 89 ? 8.877 11.105 -0.393 1.00 94.19 89 ASP A CA 1
ATOM 703 C C . ASP A 1 89 ? 7.687 11.409 -1.323 1.00 94.19 89 ASP A C 1
ATOM 705 O O . ASP A 1 89 ? 6.540 11.473 -0.872 1.00 94.19 89 ASP A O 1
ATOM 709 N N . LYS A 1 90 ? 7.923 11.511 -2.640 1.00 92.81 90 LYS A N 1
ATOM 710 C CA . LYS A 1 90 ? 6.850 11.653 -3.644 1.00 92.81 90 LYS A CA 1
ATOM 711 C C . LYS A 1 90 ? 5.904 10.457 -3.639 1.00 92.81 90 LYS A C 1
ATOM 713 O O . LYS A 1 90 ? 4.687 10.629 -3.734 1.00 92.81 90 LYS A O 1
ATOM 718 N N . PHE A 1 91 ? 6.455 9.251 -3.544 1.00 92.88 91 PHE A N 1
ATOM 719 C CA . PHE A 1 91 ? 5.679 8.020 -3.536 1.00 92.88 91 PHE A CA 1
ATOM 720 C C . PHE A 1 91 ? 4.784 7.930 -2.296 1.00 92.88 91 PHE A C 1
ATOM 722 O O . PHE A 1 91 ? 3.579 7.710 -2.421 1.00 92.88 91 PHE A O 1
ATOM 729 N N . LEU A 1 92 ? 5.332 8.202 -1.110 1.00 93.69 92 LEU A N 1
ATOM 730 C CA . LEU A 1 92 ? 4.582 8.245 0.145 1.00 93.69 92 LEU A CA 1
ATOM 731 C C . LEU A 1 92 ? 3.532 9.360 0.155 1.00 93.69 92 LEU A C 1
ATOM 733 O O . LEU A 1 92 ? 2.429 9.140 0.653 1.00 93.69 92 LEU A O 1
ATOM 737 N N . ALA A 1 93 ? 3.829 10.532 -0.414 1.00 92.94 93 ALA A N 1
ATOM 738 C CA . ALA A 1 93 ? 2.854 11.613 -0.556 1.00 92.94 93 ALA A CA 1
ATOM 739 C C . ALA A 1 93 ? 1.683 11.205 -1.465 1.00 92.94 93 ALA A C 1
ATOM 741 O O . ALA A 1 93 ? 0.527 11.486 -1.151 1.00 92.94 93 ALA A O 1
ATOM 742 N N . CYS A 1 94 ? 1.967 10.499 -2.563 1.00 91.69 94 CYS A N 1
ATOM 743 C CA . CYS A 1 94 ? 0.939 9.954 -3.446 1.00 91.69 94 CYS A CA 1
ATOM 744 C C . CYS A 1 94 ? 0.091 8.898 -2.726 1.00 91.69 94 CYS A C 1
ATOM 746 O O . CYS A 1 94 ? -1.134 9.019 -2.693 1.00 91.69 94 CYS A O 1
ATOM 748 N N . LEU A 1 95 ? 0.738 7.923 -2.080 1.00 92.62 95 LEU A N 1
ATOM 749 C CA . LEU A 1 95 ? 0.073 6.872 -1.311 1.00 92.62 95 LEU A CA 1
ATOM 750 C C . LEU A 1 95 ? -0.826 7.430 -0.212 1.00 92.62 95 LEU A C 1
ATOM 752 O O . LEU A 1 95 ? -1.931 6.930 -0.018 1.00 92.62 95 LEU A O 1
ATOM 756 N N . ASN A 1 96 ? -0.376 8.458 0.504 1.00 93.19 96 ASN A N 1
ATOM 757 C CA . ASN A 1 96 ? -1.100 9.049 1.627 1.00 93.19 96 ASN A CA 1
ATOM 758 C C . ASN A 1 96 ? -2.058 10.180 1.223 1.00 93.19 96 ASN A C 1
ATOM 760 O O . ASN A 1 96 ? -2.716 10.757 2.088 1.00 93.19 96 ASN A O 1
ATOM 764 N N . SER A 1 97 ? -2.195 10.472 -0.073 1.00 91.31 97 SER A N 1
ATOM 765 C CA . SER A 1 97 ? -3.109 11.503 -0.563 1.00 91.31 97 SER A CA 1
ATOM 766 C C . SER A 1 97 ? -4.547 11.254 -0.094 1.00 91.31 97 SER A C 1
ATOM 768 O O . SER A 1 97 ? -5.062 10.135 -0.175 1.00 91.31 97 SER A O 1
ATOM 770 N N . GLY A 1 98 ? -5.191 12.305 0.421 1.00 85.88 98 GLY A N 1
ATOM 771 C CA . GLY A 1 98 ? -6.568 12.259 0.922 1.00 85.88 98 GLY A CA 1
ATOM 772 C C . GLY A 1 98 ? -6.753 11.494 2.237 1.00 85.88 98 GLY A C 1
ATOM 773 O O . GLY A 1 98 ? -7.892 11.283 2.647 1.00 85.88 98 GLY A O 1
ATOM 774 N N . CYS A 1 99 ? -5.668 11.087 2.901 1.00 84.25 99 CYS A N 1
ATOM 775 C CA . CYS A 1 99 ? -5.727 10.350 4.155 1.00 84.25 99 CYS A CA 1
ATOM 776 C C . CYS A 1 99 ? -5.546 11.273 5.367 1.00 84.25 99 CYS A C 1
ATOM 778 O O . CYS A 1 99 ? -4.606 12.062 5.425 1.00 84.25 99 CYS A O 1
ATOM 780 N N . THR A 1 100 ? -6.417 11.139 6.368 1.00 78.25 100 THR A N 1
ATOM 781 C CA . THR A 1 100 ? -6.308 11.873 7.642 1.00 78.25 100 THR A CA 1
ATOM 782 C C . THR A 1 100 ? -5.300 11.249 8.609 1.00 78.25 100 THR A C 1
ATOM 784 O O . THR A 1 100 ? -4.867 11.912 9.545 1.00 78.25 100 THR A O 1
ATOM 787 N N . ALA A 1 101 ? -4.931 9.986 8.386 1.00 83.69 101 ALA A N 1
ATOM 788 C CA . ALA A 1 101 ? -4.000 9.212 9.199 1.00 83.69 101 ALA A CA 1
ATOM 789 C C . ALA A 1 101 ? -2.969 8.532 8.280 1.00 83.69 101 ALA A C 1
ATOM 791 O O . ALA A 1 101 ? -3.175 7.390 7.865 1.00 83.69 101 ALA A O 1
ATOM 792 N N . PRO A 1 102 ? -1.902 9.233 7.861 1.00 90.56 102 PRO A N 1
ATOM 793 C CA . PRO A 1 102 ? -0.918 8.670 6.943 1.00 90.56 102 PRO A CA 1
ATOM 794 C C . PRO A 1 102 ? -0.144 7.513 7.587 1.00 90.56 102 PRO A C 1
ATOM 796 O O . PRO A 1 102 ? 0.071 7.500 8.799 1.00 90.56 102 PRO A O 1
ATOM 799 N N . THR A 1 103 ? 0.315 6.567 6.767 1.00 91.69 103 THR A N 1
ATOM 800 C CA . THR A 1 103 ? 1.199 5.475 7.200 1.00 91.69 103 THR A CA 1
ATOM 801 C C . THR A 1 103 ? 2.561 5.559 6.518 1.00 91.69 103 THR A C 1
ATOM 803 O O . THR A 1 103 ? 2.673 5.975 5.360 1.00 91.69 103 THR A O 1
ATOM 806 N N . SER A 1 104 ? 3.596 5.134 7.239 1.00 91.94 104 SER A N 1
ATOM 807 C CA . SER A 1 104 ? 4.936 4.864 6.706 1.00 91.94 104 SER A CA 1
ATOM 808 C C . SER A 1 104 ? 5.215 3.366 6.554 1.00 91.94 104 SER A C 1
ATOM 810 O O . SER A 1 104 ? 6.283 2.994 6.075 1.00 91.94 104 SER A O 1
ATOM 812 N N . PHE A 1 105 ? 4.280 2.497 6.955 1.00 94.50 105 PHE A N 1
ATOM 813 C CA . PHE A 1 105 ? 4.421 1.048 6.835 1.00 94.50 105 PHE A CA 1
ATOM 814 C C . PHE A 1 105 ? 4.108 0.615 5.403 1.00 94.50 105 PHE A C 1
ATOM 816 O O . PHE A 1 105 ? 2.961 0.322 5.064 1.00 94.50 105 PHE A O 1
ATOM 823 N N . VAL A 1 106 ? 5.142 0.581 4.562 1.00 94.81 106 VAL A N 1
ATOM 824 C CA . VAL A 1 106 ? 5.041 0.200 3.150 1.00 94.81 106 VAL A CA 1
ATOM 825 C C . VAL A 1 106 ? 6.005 -0.939 2.842 1.00 94.81 106 VAL A C 1
ATOM 827 O O . VAL A 1 106 ? 7.187 -0.860 3.170 1.00 94.81 106 VAL A O 1
ATOM 830 N N . HIS A 1 107 ? 5.504 -1.978 2.179 1.00 95.62 107 HIS A N 1
ATOM 831 C CA . HIS A 1 107 ? 6.297 -3.101 1.693 1.00 95.62 107 HIS A CA 1
ATOM 832 C C . HIS A 1 107 ? 6.169 -3.242 0.173 1.00 95.62 107 HIS A C 1
ATOM 834 O O . HIS A 1 107 ? 5.083 -3.078 -0.382 1.00 95.62 107 HIS A O 1
ATOM 840 N N . PHE A 1 108 ? 7.275 -3.560 -0.500 1.00 94.44 108 PHE A N 1
ATOM 841 C CA . PHE A 1 108 ? 7.350 -3.675 -1.957 1.00 94.44 108 PHE A CA 1
ATOM 842 C C . PHE A 1 108 ? 7.500 -5.134 -2.375 1.00 94.44 108 PHE A C 1
ATOM 844 O O . PHE A 1 108 ? 8.572 -5.717 -2.200 1.00 94.44 108 PHE A O 1
ATOM 851 N N . TYR A 1 109 ? 6.452 -5.685 -2.985 1.00 92.12 109 TYR A N 1
ATOM 852 C CA . TYR A 1 109 ? 6.443 -7.048 -3.500 1.00 92.12 109 TYR A CA 1
ATOM 853 C C . TYR A 1 109 ? 6.734 -7.034 -5.002 1.00 92.12 109 TYR A C 1
ATOM 855 O O . TYR A 1 109 ? 5.937 -6.529 -5.800 1.00 92.12 109 TYR A O 1
ATOM 863 N N . GLU A 1 110 ? 7.915 -7.528 -5.379 1.00 91.69 110 GLU A N 1
ATOM 864 C CA . GLU A 1 110 ? 8.356 -7.543 -6.774 1.00 91.69 110 GLU A CA 1
ATOM 865 C C . GLU A 1 110 ? 7.440 -8.425 -7.627 1.00 91.69 110 GLU A C 1
ATOM 867 O O . GLU A 1 110 ? 6.914 -9.439 -7.165 1.00 91.69 110 GLU A O 1
ATOM 872 N N . ARG A 1 111 ? 7.241 -8.032 -8.889 1.00 89.19 111 ARG A N 1
ATOM 873 C CA . ARG A 1 111 ? 6.582 -8.891 -9.875 1.00 89.19 111 ARG A CA 1
ATOM 874 C C . ARG A 1 111 ? 7.375 -10.193 -9.998 1.00 89.19 111 ARG A C 1
ATOM 876 O O . ARG A 1 111 ? 8.576 -10.154 -10.258 1.00 89.19 111 ARG A O 1
ATOM 883 N N . ASN A 1 112 ? 6.682 -11.311 -9.823 1.00 87.00 112 ASN A N 1
ATOM 884 C CA . ASN A 1 112 ? 7.214 -12.640 -10.067 1.00 87.00 112 ASN A CA 1
ATOM 885 C C . ASN A 1 112 ? 6.521 -13.216 -11.304 1.00 87.00 112 ASN A C 1
ATOM 887 O O . ASN A 1 112 ? 5.330 -13.518 -11.247 1.00 87.00 112 ASN A O 1
ATOM 891 N N . ASP A 1 113 ? 7.264 -13.318 -12.402 1.00 86.19 113 ASP A N 1
ATOM 892 C CA . ASP A 1 113 ? 6.743 -13.814 -13.678 1.00 86.19 113 ASP A CA 1
ATOM 893 C C . ASP A 1 113 ? 6.417 -15.318 -13.611 1.00 86.19 113 ASP A C 1
ATOM 895 O O . ASP A 1 113 ? 5.508 -15.766 -14.297 1.00 86.19 113 ASP A O 1
ATOM 899 N N . ASP A 1 114 ? 7.060 -16.081 -12.714 1.00 84.38 114 ASP A N 1
ATOM 900 C CA . ASP A 1 114 ? 6.777 -17.513 -12.506 1.00 84.38 114 ASP A CA 1
ATOM 901 C C . ASP A 1 114 ? 5.418 -17.768 -11.826 1.00 84.38 114 ASP A C 1
ATOM 903 O O . ASP A 1 114 ? 4.996 -18.912 -11.697 1.00 84.38 114 ASP A O 1
ATOM 907 N N . LEU A 1 115 ? 4.763 -16.719 -11.318 1.00 83.81 115 LEU A N 1
ATOM 908 C CA . LEU A 1 115 ? 3.430 -16.783 -10.704 1.00 83.81 115 LEU A CA 1
ATOM 909 C C . LEU A 1 115 ? 2.368 -16.100 -11.571 1.00 83.81 115 LEU A C 1
ATOM 911 O O . LEU A 1 115 ? 1.217 -15.979 -11.151 1.00 83.81 115 LEU A O 1
ATOM 915 N N . GLU A 1 116 ? 2.753 -15.557 -12.725 1.00 83.00 116 GLU A N 1
ATOM 916 C CA . GLU A 1 116 ? 1.818 -14.871 -13.603 1.00 83.00 116 GLU A CA 1
ATOM 917 C C . GLU A 1 116 ? 0.897 -15.892 -14.270 1.00 83.00 116 GLU A C 1
ATOM 919 O O . GLU A 1 116 ? 1.359 -16.859 -14.862 1.00 83.00 116 GLU A O 1
ATOM 924 N N . ASP A 1 117 ? -0.411 -15.673 -14.136 1.00 83.19 117 ASP A N 1
ATOM 925 C CA . ASP A 1 117 ? -1.473 -16.525 -14.684 1.00 83.19 117 ASP A CA 1
ATOM 926 C C . ASP A 1 117 ? -1.486 -17.990 -14.186 1.00 83.19 117 ASP A C 1
ATOM 928 O O . ASP A 1 117 ? -2.292 -18.790 -14.659 1.00 83.19 117 ASP A O 1
ATOM 932 N N . GLU A 1 118 ? -0.665 -18.335 -13.188 1.00 81.88 118 GLU A N 1
ATOM 933 C CA . GLU A 1 118 ? -0.690 -19.640 -12.520 1.00 81.88 118 GLU A CA 1
ATOM 934 C C . GLU A 1 118 ? -1.907 -19.779 -11.588 1.00 81.88 118 GLU A C 1
ATOM 936 O O . GLU A 1 118 ? -2.241 -18.874 -10.814 1.00 81.88 118 GLU A O 1
ATOM 941 N N . GLU A 1 119 ? -2.550 -20.948 -11.612 1.00 70.50 119 GLU A N 1
ATOM 942 C CA . GLU A 1 119 ? -3.670 -21.270 -10.722 1.00 70.50 119 GLU A CA 1
ATOM 943 C C . GLU A 1 119 ? -3.157 -21.797 -9.370 1.00 70.50 119 GLU A C 1
ATOM 945 O O . GLU A 1 119 ? -2.416 -22.777 -9.306 1.00 70.50 119 GLU A O 1
ATOM 950 N N . ASP A 1 120 ? -3.564 -21.153 -8.270 1.00 73.88 120 ASP A N 1
ATOM 951 C CA . ASP A 1 120 ? -3.311 -21.584 -6.882 1.00 73.88 120 ASP A CA 1
ATOM 952 C C . ASP A 1 120 ? -1.833 -21.851 -6.513 1.00 73.88 120 ASP A C 1
ATOM 954 O O . ASP A 1 120 ? -1.521 -22.622 -5.597 1.00 73.88 120 ASP A O 1
ATOM 958 N N . ALA A 1 121 ? -0.891 -21.179 -7.182 1.00 77.06 121 ALA A N 1
ATOM 959 C CA . ALA A 1 121 ? 0.532 -21.325 -6.900 1.00 77.06 121 ALA A CA 1
ATOM 960 C C . ALA A 1 121 ? 0.896 -20.838 -5.483 1.00 77.06 121 ALA A C 1
ATOM 962 O O . ALA A 1 121 ? 0.782 -19.659 -5.135 1.00 77.06 121 ALA A O 1
ATOM 963 N N . LEU A 1 122 ? 1.398 -21.755 -4.650 1.00 75.94 122 LEU A N 1
ATOM 964 C CA . LEU A 1 122 ? 1.899 -21.434 -3.315 1.00 75.94 122 LEU A CA 1
ATOM 965 C C . LEU A 1 122 ? 3.330 -20.903 -3.396 1.00 75.94 122 LEU A C 1
ATOM 967 O O . LEU A 1 122 ? 4.278 -21.654 -3.632 1.00 75.94 122 LEU A O 1
ATOM 971 N N . HIS A 1 123 ? 3.500 -19.611 -3.128 1.00 76.88 123 HIS A N 1
ATOM 972 C CA . HIS A 1 123 ? 4.817 -18.996 -3.021 1.00 76.88 123 HIS A CA 1
ATOM 973 C C . HIS A 1 123 ? 5.270 -18.876 -1.564 1.00 76.88 123 HIS A C 1
ATOM 975 O O . HIS A 1 123 ? 4.494 -18.544 -0.664 1.00 76.88 123 HIS A O 1
ATOM 981 N N . LYS A 1 124 ? 6.558 -19.133 -1.316 1.00 82.50 124 LYS A N 1
ATOM 982 C CA . LYS A 1 124 ? 7.136 -18.976 0.018 1.00 82.50 124 LYS A CA 1
ATOM 983 C C . LYS A 1 124 ? 7.160 -17.491 0.381 1.00 82.50 124 LYS A C 1
ATOM 985 O O . LYS A 1 124 ? 7.773 -16.691 -0.315 1.00 82.50 124 LYS A O 1
ATOM 990 N N . LEU A 1 125 ? 6.559 -17.148 1.520 1.00 83.56 125 LEU A N 1
ATOM 991 C CA . LEU A 1 125 ? 6.683 -15.816 2.112 1.00 83.56 125 LEU A CA 1
ATOM 992 C C . LEU A 1 125 ? 8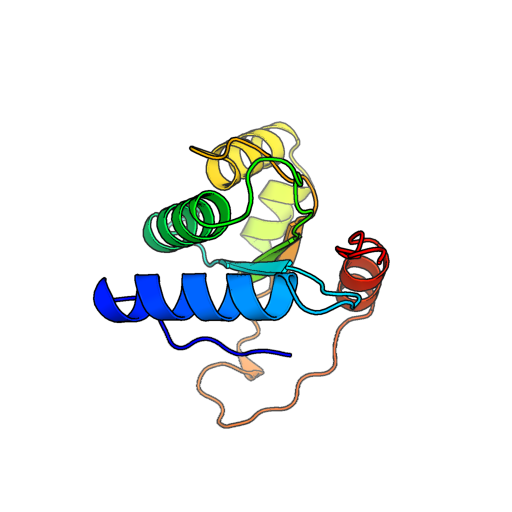.163 -15.507 2.359 1.00 83.56 125 LEU A C 1
ATOM 994 O O . LEU A 1 125 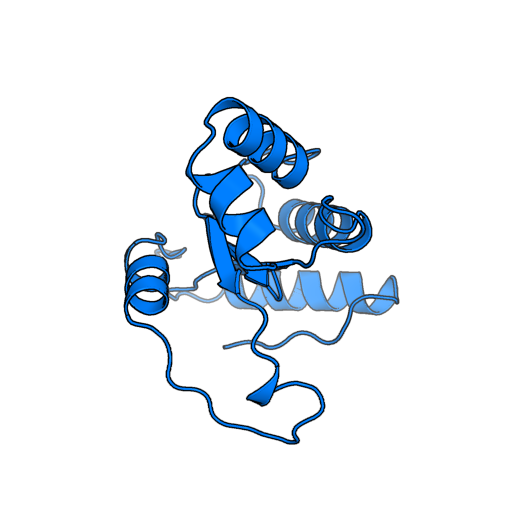? 8.847 -16.253 3.075 1.00 83.56 125 LEU A O 1
ATOM 998 N N . SER A 1 126 ? 8.632 -14.415 1.766 1.00 87.12 126 SER A N 1
ATOM 999 C CA . SER A 1 126 ? 9.975 -13.896 1.971 1.00 87.12 126 SER A CA 1
ATOM 1000 C C . SER A 1 126 ? 10.147 -13.416 3.416 1.00 87.12 126 SER A C 1
ATOM 1002 O O . SER A 1 126 ? 9.178 -13.067 4.097 1.00 87.12 126 SER A O 1
ATOM 1004 N N . ASP A 1 127 ? 11.377 -13.465 3.922 1.00 90.62 127 ASP A N 1
ATOM 1005 C CA . ASP A 1 127 ? 11.640 -13.141 5.328 1.00 90.62 127 ASP A CA 1
ATOM 1006 C C . ASP A 1 127 ? 11.449 -11.642 5.612 1.00 90.62 127 ASP A C 1
ATOM 1008 O O . ASP A 1 127 ? 10.891 -11.288 6.645 1.00 90.62 127 ASP A O 1
ATOM 1012 N N . ASP A 1 128 ? 11.753 -10.772 4.646 1.00 90.44 128 ASP A N 1
ATOM 1013 C CA . ASP A 1 128 ? 11.488 -9.330 4.723 1.00 90.44 128 ASP A CA 1
ATOM 1014 C C . ASP A 1 128 ? 9.988 -8.996 4.800 1.00 90.44 128 ASP A C 1
ATOM 1016 O O . ASP A 1 128 ? 9.587 -8.040 5.466 1.00 90.44 128 ASP A O 1
ATOM 1020 N N . PHE A 1 129 ? 9.129 -9.791 4.156 1.00 91.06 129 PHE A N 1
ATOM 1021 C CA . PHE A 1 129 ? 7.685 -9.611 4.270 1.00 91.06 129 PHE A CA 1
ATOM 1022 C C . PHE A 1 129 ? 7.153 -10.084 5.627 1.00 91.06 129 PHE A C 1
ATOM 1024 O O . PHE A 1 129 ? 6.263 -9.448 6.187 1.00 91.06 129 PHE A O 1
ATOM 1031 N N . LYS A 1 130 ? 7.720 -11.152 6.205 1.00 91.38 130 LYS A N 1
ATOM 1032 C CA . LYS A 1 130 ? 7.386 -11.557 7.583 1.00 91.38 130 LYS A CA 1
ATOM 1033 C C . LYS A 1 130 ? 7.790 -10.481 8.583 1.00 91.38 130 LYS A C 1
ATOM 1035 O O . LYS A 1 130 ? 6.968 -10.099 9.405 1.00 91.38 130 LYS A O 1
ATOM 1040 N N . GLU A 1 131 ? 9.001 -9.940 8.452 1.00 92.19 131 GLU A N 1
ATOM 1041 C CA . GLU A 1 131 ? 9.462 -8.824 9.282 1.00 92.19 131 GLU A CA 1
ATOM 1042 C C . GLU A 1 131 ? 8.510 -7.628 9.178 1.00 92.19 131 GLU A C 1
ATOM 1044 O O . GLU A 1 131 ? 8.092 -7.079 10.195 1.00 92.19 131 GLU A O 1
ATOM 1049 N N . PHE A 1 132 ? 8.088 -7.258 7.966 1.00 92.88 132 PHE A N 1
ATOM 1050 C CA . PHE A 1 132 ? 7.096 -6.199 7.774 1.00 92.88 132 PHE A CA 1
ATOM 1051 C C . PHE A 1 132 ? 5.789 -6.452 8.545 1.00 92.88 132 PHE A C 1
ATOM 1053 O O . PHE A 1 132 ? 5.269 -5.533 9.181 1.00 92.88 132 PHE A O 1
ATOM 1060 N N . LEU A 1 133 ? 5.265 -7.682 8.508 1.00 90.94 133 LEU A N 1
ATOM 1061 C CA . LEU A 1 133 ? 4.050 -8.058 9.237 1.00 90.94 133 LEU A CA 1
ATOM 1062 C C . LEU A 1 133 ? 4.247 -8.010 10.758 1.00 90.94 133 LEU A C 1
ATOM 1064 O O . LEU A 1 133 ? 3.337 -7.584 11.466 1.00 90.94 133 LEU A O 1
ATOM 1068 N N . ASP A 1 134 ? 5.423 -8.407 11.245 1.00 90.00 134 ASP A N 1
ATOM 1069 C CA . ASP A 1 134 ? 5.756 -8.419 12.672 1.00 90.00 134 ASP A CA 1
ATOM 1070 C C . ASP A 1 134 ? 5.963 -7.003 13.240 1.00 90.00 134 ASP A C 1
ATOM 1072 O O . ASP A 1 134 ? 5.627 -6.740 14.398 1.00 90.00 134 ASP A O 1
ATOM 1076 N N . PHE A 1 135 ? 6.484 -6.072 12.432 1.00 90.69 135 PHE A N 1
ATOM 1077 C CA . PHE A 1 135 ? 6.685 -4.675 12.832 1.00 90.69 135 PHE A CA 1
ATOM 1078 C C . PHE A 1 135 ? 5.433 -3.804 12.700 1.00 90.69 135 PHE A C 1
ATOM 1080 O O . PHE A 1 135 ? 5.382 -2.729 13.305 1.00 90.69 135 PHE A O 1
ATOM 1087 N N . LEU A 1 136 ? 4.428 -4.228 11.929 1.00 88.75 136 LEU A N 1
ATOM 1088 C CA . LEU A 1 136 ? 3.178 -3.489 11.797 1.00 88.75 136 LEU A CA 1
ATOM 1089 C C . LEU A 1 136 ? 2.372 -3.598 13.107 1.00 88.75 136 LEU A C 1
ATOM 1091 O O . LEU A 1 136 ? 1.957 -4.697 13.481 1.00 88.75 136 LEU A O 1
ATOM 1095 N N . PRO A 1 137 ? 2.107 -2.486 13.823 1.00 85.31 137 PRO A N 1
ATOM 1096 C CA . PRO A 1 137 ? 1.386 -2.559 15.084 1.00 85.31 137 PRO A CA 1
ATOM 1097 C C . PRO A 1 137 ? -0.051 -3.047 14.846 1.00 85.31 137 PRO A C 1
ATOM 1099 O O . PRO A 1 137 ? -0.772 -2.451 14.041 1.00 85.31 137 PRO A O 1
ATOM 1102 N N . PRO A 1 138 ? -0.506 -4.104 15.544 1.00 80.25 138 PRO A N 1
ATOM 1103 C CA . PRO A 1 138 ? -1.874 -4.576 15.416 1.00 80.25 138 PRO A CA 1
ATOM 1104 C C . PRO A 1 138 ? -2.849 -3.608 16.081 1.00 80.25 138 PRO A C 1
ATOM 1106 O O . PRO A 1 138 ? -2.553 -3.003 17.114 1.00 80.25 138 PRO A O 1
ATOM 1109 N N . HIS A 1 139 ? -4.058 -3.523 15.533 1.00 74.81 139 HIS A N 1
ATOM 1110 C CA . HIS A 1 139 ? -5.166 -2.895 16.236 1.00 74.81 139 HIS A CA 1
ATOM 1111 C C . HIS A 1 139 ? -5.669 -3.835 17.336 1.00 74.81 139 HIS A C 1
ATOM 1113 O O . HIS A 1 139 ? -5.898 -5.018 17.071 1.00 74.81 139 HIS A O 1
ATOM 1119 N N . VAL A 1 140 ? -5.830 -3.316 18.557 1.00 67.88 140 VAL A N 1
ATOM 1120 C CA . VAL A 1 140 ? -6.341 -4.061 19.717 1.00 67.88 140 VAL A CA 1
ATOM 1121 C C . VAL A 1 140 ? -7.534 -3.319 20.303 1.00 67.88 140 VAL A C 1
ATOM 1123 O O . VAL A 1 140 ? -7.418 -2.141 20.636 1.00 67.88 140 VAL A O 1
ATOM 1126 N N . GLU A 1 141 ? -8.655 -4.014 20.491 1.00 60.84 141 GLU A N 1
ATOM 1127 C CA . GLU A 1 141 ? -9.743 -3.525 21.340 1.00 60.84 141 GLU A CA 1
ATOM 1128 C C . GLU A 1 141 ? -9.603 -4.124 22.744 1.00 60.84 141 GLU A C 1
ATOM 1130 O O . GLU A 1 141 ? -9.667 -5.342 22.940 1.00 60.84 141 GLU A O 1
ATOM 1135 N N . VAL A 1 142 ? -9.363 -3.250 23.721 1.00 51.78 142 VAL A N 1
ATOM 1136 C CA . VAL A 1 142 ? -9.406 -3.584 25.146 1.00 51.78 142 VAL A CA 1
ATOM 1137 C C . VAL A 1 142 ? -10.855 -3.427 25.608 1.00 51.78 142 VAL A C 1
ATOM 1139 O O . VAL A 1 142 ? -11.493 -2.433 25.262 1.00 51.78 142 VAL A O 1
ATOM 1142 N N . ARG A 1 143 ? -11.356 -4.442 26.325 1.00 47.56 143 ARG A N 1
ATOM 1143 C CA . ARG A 1 143 ? -12.707 -4.496 26.910 1.00 47.56 143 ARG A CA 1
ATOM 1144 C C . ARG A 1 143 ? -13.053 -3.262 27.736 1.00 47.56 143 ARG A C 1
ATOM 1146 O O . ARG A 1 143 ? -12.151 -2.793 28.465 1.00 47.56 143 ARG A O 1
#

Sequence (143 aa):
YVDTPGMDDPKIWQKAADEIGKALKSSGRYLLLFVVTEESNRVRPADIATKNLVLGALPKERNIPYGIIVNKITKKRKTIITENREEMDKFLACLNSGCTAPTSFVHFYERNDDLEDEEDALHKLSDDFKEFLDFLPPHVEVR

Radius of gyration: 15.86 Å; chains: 1; bounding box: 41×34×42 Å

Foldseek 3Di:
DDDQDDDPDPVSLVVVLVVVQVVLPDFDWDEAEQEWEDDPLATDVVSLVSVLSSQVSHDPVQLFFYAYEHEQDAPVSCCVCVVDPVNVVVRQCRSCPNPPRGDPLYHYHHRDPVPPPDDPDDDDDDPVVVVSVVPGGTRGDDD

InterPro domains:
  IPR027417 P-loop containing nucleoside triphosphate hydrolase [G3DSA:3.40.50.300] (1-133)

Organism: Trieres chinensis (NCBI:txid1514140)